Protein AF-A0A354J1Q7-F1 (afdb_monomer)

Radius of gyration: 13.17 Å; Cα contacts (8 Å, |Δi|>4): 38; chains: 1; bounding box: 27×28×33 Å

Mean predicted aligned error: 3.68 Å

Solvent-accessible surface area (backbone atoms only — not comparable to full-atom values): 3904 Å² total; per-residue (Å²): 140,79,82,89,64,94,74,95,77,79,88,82,56,91,97,60,85,86,87,84,90,84,83,77,75,96,68,62,47,84,42,78,52,61,52,93,47,66,76,45,30,78,65,70,39,54,45,82,42,81,40,78,132

Nearest PDB structures (foldseek):
  1hle-assembly1_B-2  TM=3.572E-01  e=7.804E+00  Equus caballus
  7b2t-assembly2_bb  TM=3.474E-01  e=8.936E+00  Ixodes scapularis
  2h4p-assembly1_B  TM=3.370E-01  e=8.936E+00  Gallus gallus

Sequence (53 aa):
DYETGPKDVVRAEPGQVTSIVMHFKEHTGDYVWHCHILEHEDNDMMRPLVVEK

Secondary structure (DSSP, 8-state):
--S-S--S-----TT----------S--EEEEEE-S-HHHHHTT-EEEEEE--

Foldseek 3Di:
DPPPDDDPDDDDDPPDDDDDDDDDDPDFAKDKDFDPPVVVRVVPRIDI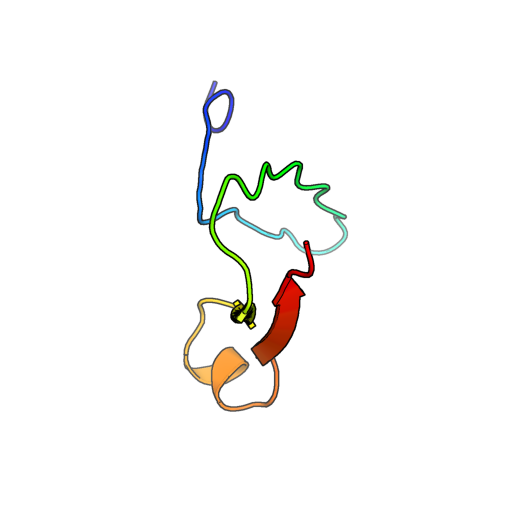DGGDD

Structure (mmCIF, N/CA/C/O backbone):
data_AF-A0A354J1Q7-F1
#
_entry.id   AF-A0A354J1Q7-F1
#
loop_
_atom_site.group_PDB
_atom_site.id
_atom_site.type_symbol
_atom_site.label_atom_id
_atom_site.label_alt_id
_atom_site.label_comp_id
_atom_site.label_asym_id
_atom_site.label_entity_id
_atom_site.label_seq_id
_atom_site.pdbx_PDB_ins_code
_atom_site.Cartn_x
_atom_site.Cartn_y
_atom_site.Cartn_z
_atom_site.occupancy
_atom_site.B_iso_or_equiv
_atom_site.auth_seq_id
_atom_site.auth_comp_id
_atom_site.auth_asym_id
_atom_site.auth_atom_id
_atom_site.pdbx_PDB_model_num
ATOM 1 N N . ASP A 1 1 ? -14.647 17.811 2.250 1.00 60.53 1 ASP A N 1
ATOM 2 C CA . ASP A 1 1 ? -14.214 16.606 1.521 1.00 60.53 1 ASP A CA 1
ATOM 3 C C . ASP A 1 1 ? -12.786 16.248 1.876 1.00 60.53 1 ASP A C 1
ATOM 5 O O . ASP A 1 1 ? -11.904 17.085 1.730 1.00 60.53 1 ASP A O 1
ATOM 9 N N . TYR A 1 2 ? -12.577 15.040 2.391 1.00 80.19 2 TYR A N 1
ATOM 10 C CA . TYR A 1 2 ? -11.261 14.427 2.574 1.00 80.19 2 TYR A CA 1
ATOM 11 C C . TYR A 1 2 ? -11.160 13.248 1.592 1.00 80.19 2 TYR A C 1
ATOM 13 O O . TYR A 1 2 ? -12.183 12.703 1.198 1.00 80.19 2 TYR A O 1
ATOM 21 N N . GLU A 1 3 ? -9.950 12.890 1.154 1.00 84.38 3 GLU A N 1
ATOM 22 C CA . GLU A 1 3 ? -9.696 11.727 0.269 1.00 84.38 3 GLU A CA 1
ATOM 23 C C . GLU A 1 3 ? -10.154 11.843 -1.193 1.00 84.38 3 GLU A C 1
ATOM 25 O O . GLU A 1 3 ? -10.217 10.853 -1.911 1.00 84.38 3 GLU A O 1
ATOM 30 N N . THR A 1 4 ? -10.375 13.064 -1.683 1.00 88.31 4 THR A N 1
ATOM 31 C CA . THR A 1 4 ? -10.631 13.335 -3.111 1.00 88.31 4 THR A CA 1
ATOM 32 C C . THR A 1 4 ? -9.362 13.411 -3.965 1.00 88.31 4 THR A C 1
ATOM 34 O O . THR A 1 4 ? -9.446 13.442 -5.192 1.00 88.31 4 THR A O 1
ATOM 37 N N . GLY A 1 5 ? -8.188 13.468 -3.330 1.00 90.81 5 GLY A N 1
ATOM 38 C CA . GLY A 1 5 ? -6.885 13.484 -3.991 1.00 90.81 5 GLY A CA 1
ATOM 39 C C . GLY A 1 5 ? -6.159 12.134 -3.917 1.00 90.81 5 GLY A C 1
ATOM 40 O O . GLY A 1 5 ? -6.583 11.249 -3.175 1.00 90.81 5 GLY A O 1
ATOM 41 N N . PRO A 1 6 ? -5.043 11.977 -4.649 1.00 93.19 6 PRO A N 1
ATOM 42 C CA . PRO A 1 6 ? -4.211 10.778 -4.588 1.00 93.19 6 PRO A CA 1
ATOM 43 C C . PRO A 1 6 ? -3.635 10.560 -3.185 1.00 93.19 6 PRO A C 1
ATOM 45 O O . PRO A 1 6 ? -3.156 11.507 -2.558 1.00 93.19 6 PRO A O 1
ATOM 48 N N . LYS A 1 7 ? -3.659 9.312 -2.713 1.00 93.00 7 LYS A N 1
ATOM 49 C CA . LYS A 1 7 ? -3.109 8.895 -1.417 1.00 93.00 7 LYS A CA 1
ATOM 50 C C . LYS A 1 7 ? -2.439 7.534 -1.552 1.00 93.00 7 LYS A C 1
ATOM 52 O O . LYS A 1 7 ? -2.812 6.737 -2.408 1.00 93.00 7 LYS A O 1
ATOM 57 N N . ASP A 1 8 ? -1.479 7.294 -0.679 1.00 93.31 8 ASP A N 1
ATOM 58 C CA . ASP A 1 8 ? -0.787 6.022 -0.478 1.00 93.31 8 ASP A CA 1
ATOM 59 C C . ASP A 1 8 ? -1.399 5.206 0.674 1.00 93.31 8 ASP A C 1
ATOM 61 O O . ASP A 1 8 ? -1.387 3.980 0.631 1.00 93.31 8 ASP A O 1
ATOM 65 N N . VAL A 1 9 ? -1.993 5.878 1.669 1.00 94.00 9 VAL A N 1
ATOM 66 C CA . VAL A 1 9 ? -2.666 5.254 2.815 1.00 94.00 9 VAL A CA 1
ATOM 67 C C . VAL A 1 9 ? -4.133 5.686 2.906 1.00 94.00 9 VAL A C 1
ATOM 69 O O . VAL A 1 9 ? -4.483 6.877 2.890 1.00 94.00 9 VAL A O 1
ATOM 72 N N . VAL A 1 10 ? -5.005 4.688 3.051 1.00 94.00 10 VAL A N 1
ATOM 73 C CA . VAL A 1 10 ? -6.461 4.841 3.179 1.00 94.00 10 VAL A CA 1
ATOM 74 C C . VAL A 1 10 ? -6.969 4.092 4.405 1.00 94.00 10 VAL A C 1
ATOM 76 O O . VAL A 1 10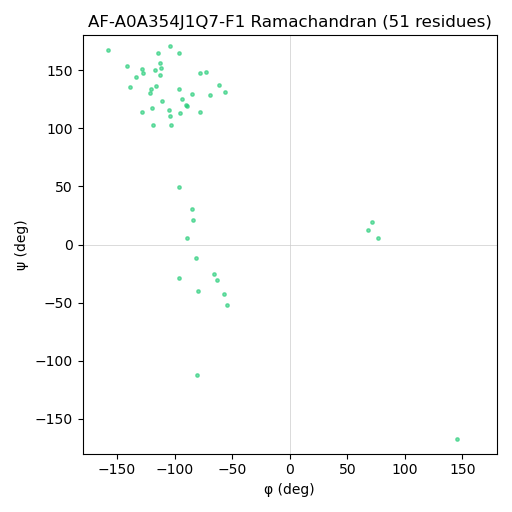 ? -6.389 3.088 4.819 1.00 94.00 10 VAL A O 1
ATOM 79 N N . ARG A 1 11 ? -8.065 4.574 4.997 1.00 93.56 11 ARG A N 1
ATOM 80 C CA . ARG A 1 11 ? -8.695 3.907 6.139 1.00 93.56 11 ARG A CA 1
ATOM 81 C C . ARG A 1 11 ? -9.655 2.823 5.639 1.00 93.56 11 ARG A C 1
ATOM 83 O O . ARG A 1 11 ? -10.486 3.085 4.775 1.00 93.56 11 ARG A O 1
ATOM 90 N N . ALA A 1 12 ? -9.535 1.612 6.177 1.00 92.88 12 ALA A N 1
ATOM 91 C CA . ALA A 1 12 ? -10.442 0.501 5.895 1.00 92.88 12 ALA A CA 1
ATOM 92 C C . ALA A 1 12 ? -11.403 0.322 7.079 1.00 92.88 12 ALA A C 1
ATOM 94 O O . ALA A 1 12 ? -11.012 -0.183 8.130 1.00 92.88 12 ALA A O 1
ATOM 95 N N . GLU A 1 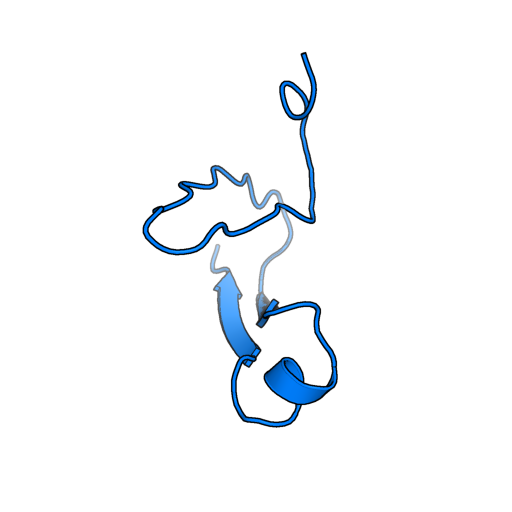13 ? -12.641 0.790 6.925 1.00 93.81 13 GLU A N 1
ATOM 96 C CA . GLU A 1 13 ? -13.652 0.719 7.984 1.00 93.81 13 GL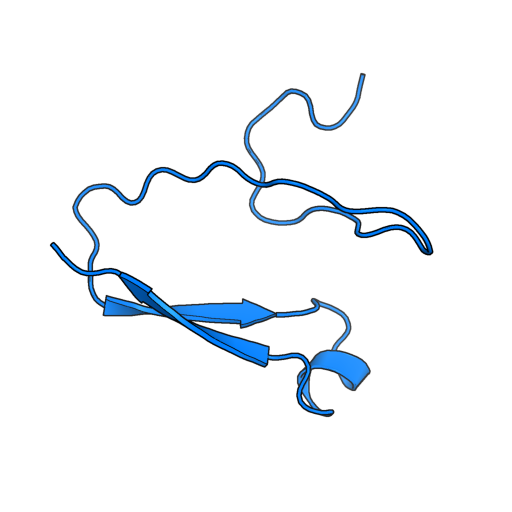U A CA 1
ATOM 97 C C . GLU A 1 13 ? -14.275 -0.679 8.112 1.00 93.81 13 GLU A C 1
ATOM 99 O O . GLU A 1 13 ? -14.475 -1.365 7.103 1.00 93.81 13 GLU A O 1
ATOM 104 N N . PRO A 1 14 ? -14.666 -1.100 9.329 1.00 94.62 14 PRO A N 1
ATOM 105 C CA . PRO A 1 14 ? -15.377 -2.356 9.531 1.00 94.62 14 PRO A CA 1
ATOM 106 C C . PRO A 1 14 ? -16.665 -2.443 8.697 1.00 94.62 14 PRO A C 1
ATOM 108 O O . PRO A 1 14 ? -17.497 -1.537 8.707 1.00 94.62 14 PRO A O 1
ATOM 111 N N . GLY A 1 15 ? -16.853 -3.565 7.996 1.00 96.88 15 GLY A N 1
ATOM 112 C CA . GLY A 1 15 ? -18.044 -3.820 7.177 1.00 96.88 15 GLY A CA 1
ATOM 113 C C . GLY A 1 15 ? -18.080 -3.077 5.836 1.00 96.88 15 GLY A C 1
ATOM 114 O O . GLY A 1 15 ? -19.084 -3.165 5.131 1.00 96.88 15 GLY A O 1
ATOM 115 N N . GLN A 1 16 ? -17.007 -2.370 5.469 1.00 96.06 16 GLN A N 1
ATOM 116 C CA . GLN A 1 16 ? -16.879 -1.677 4.189 1.00 96.06 16 GLN A CA 1
ATOM 117 C C . GLN A 1 16 ? -15.804 -2.318 3.309 1.00 96.06 16 GLN A C 1
ATOM 119 O O . GLN A 1 16 ? -14.882 -2.974 3.790 1.00 96.06 16 GLN A O 1
ATOM 124 N N . VAL A 1 17 ? -15.926 -2.110 1.997 1.00 93.94 17 VAL A N 1
ATOM 125 C CA . VAL A 1 17 ? -14.922 -2.513 1.009 1.00 93.94 17 VAL A CA 1
ATOM 126 C C . VAL A 1 17 ? -14.439 -1.265 0.283 1.00 93.94 17 VAL A C 1
ATOM 128 O O . VAL A 1 17 ? -15.216 -0.600 -0.401 1.00 93.94 17 VAL A O 1
ATOM 131 N N . THR A 1 18 ? -13.151 -0.963 0.417 1.00 92.31 18 THR A N 1
ATOM 132 C CA . THR A 1 18 ? -12.506 0.174 -0.248 1.00 92.31 18 THR A CA 1
ATOM 133 C C . THR A 1 18 ? -11.883 -0.289 -1.563 1.00 92.31 18 THR A C 1
ATOM 135 O O . THR A 1 18 ? -11.073 -1.212 -1.576 1.00 92.31 18 THR A O 1
ATOM 138 N N . SER A 1 19 ? -12.245 0.353 -2.676 1.00 93.19 19 SER A N 1
ATOM 139 C 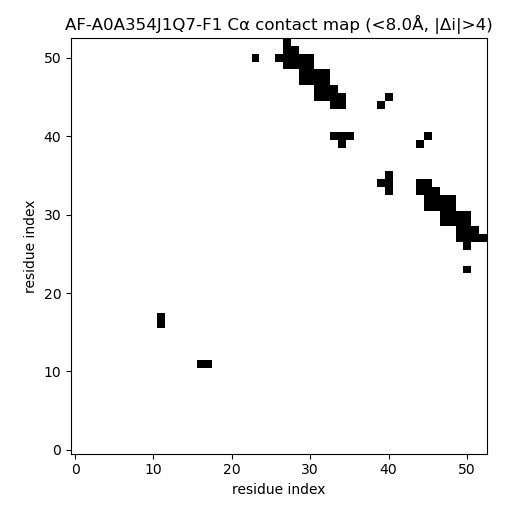CA . SER A 1 19 ? -11.606 0.129 -3.981 1.00 93.19 19 SER A CA 1
ATOM 140 C C . SER A 1 19 ? -10.527 1.181 -4.224 1.00 93.19 19 SER A C 1
ATOM 142 O O . SER A 1 19 ? -10.769 2.366 -4.007 1.00 93.19 19 SER A O 1
ATOM 144 N N . ILE A 1 20 ? -9.350 0.757 -4.686 1.00 92.19 20 ILE A N 1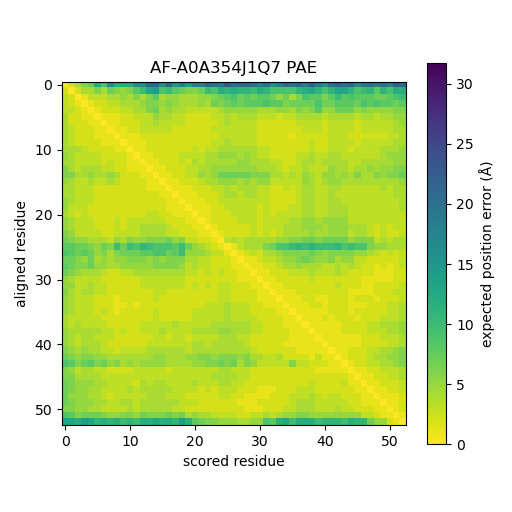
ATOM 145 C CA . ILE A 1 20 ? -8.187 1.627 -4.899 1.00 92.19 20 ILE A CA 1
ATOM 146 C C . ILE A 1 20 ? -7.793 1.563 -6.376 1.00 92.19 20 ILE A C 1
ATOM 148 O O . ILE A 1 20 ? -7.710 0.479 -6.951 1.00 92.19 20 ILE A O 1
ATOM 152 N N . VAL A 1 21 ? -7.536 2.721 -6.985 1.00 93.19 21 VAL A N 1
ATOM 153 C CA . VAL A 1 21 ? -7.003 2.828 -8.350 1.00 93.19 21 VAL A CA 1
ATOM 154 C C . VAL A 1 21 ? -5.575 3.356 -8.268 1.00 93.19 21 VAL A C 1
ATOM 156 O O . VAL A 1 21 ? -5.341 4.428 -7.715 1.00 93.19 21 VAL A O 1
ATOM 159 N N . MET A 1 22 ? -4.624 2.606 -8.823 1.00 92.00 22 MET A N 1
ATOM 160 C CA . MET A 1 22 ? -3.201 2.953 -8.840 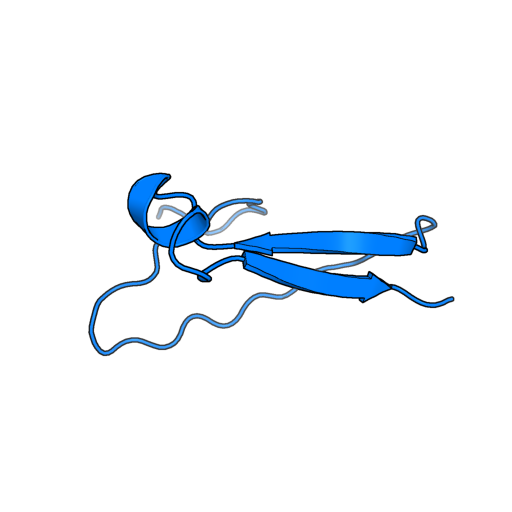1.00 92.00 22 MET A CA 1
ATOM 161 C C . MET A 1 22 ? -2.655 2.892 -10.268 1.00 92.00 22 MET A C 1
ATOM 163 O O . MET A 1 22 ? -3.091 2.069 -11.069 1.00 92.00 22 MET A O 1
ATOM 167 N N . HIS A 1 23 ? -1.687 3.756 -10.580 1.00 91.75 23 HIS A N 1
ATOM 168 C CA . HIS A 1 23 ? -0.953 3.738 -11.845 1.00 91.75 23 HIS A CA 1
ATOM 169 C C . HIS A 1 23 ? 0.531 3.503 -11.559 1.00 91.75 23 HIS A C 1
ATOM 171 O O . HIS A 1 23 ? 1.250 4.421 -11.158 1.00 91.75 23 HIS A O 1
ATOM 177 N N . PHE A 1 24 ? 0.981 2.270 -11.785 1.00 91.50 24 PHE A N 1
ATOM 178 C CA . PHE A 1 24 ? 2.397 1.917 -11.791 1.00 91.50 24 PHE A CA 1
ATOM 179 C C . PHE A 1 24 ? 2.998 2.361 -13.128 1.00 91.50 24 PHE 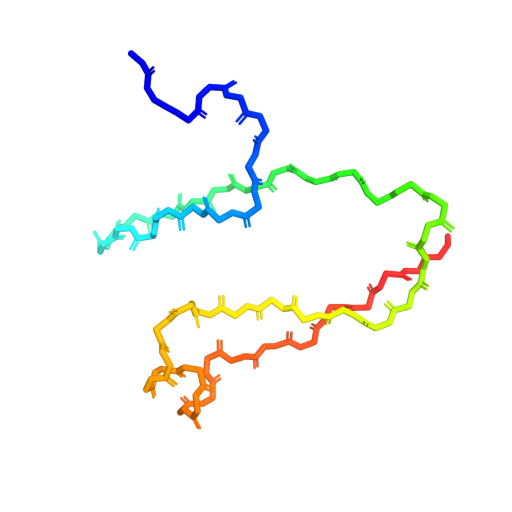A C 1
ATOM 181 O O . PHE A 1 24 ? 2.565 1.895 -14.175 1.00 91.50 24 PHE A O 1
ATOM 188 N N . LYS A 1 25 ? 3.917 3.336 -13.092 1.00 89.56 25 LYS A N 1
ATOM 189 C CA . LYS A 1 25 ? 4.524 3.925 -14.298 1.00 89.56 25 LYS A CA 1
ATOM 190 C C . LYS A 1 25 ? 5.651 3.033 -14.832 1.00 89.56 25 LYS A C 1
ATOM 192 O O . LYS A 1 25 ? 5.419 1.927 -15.286 1.00 89.56 25 LYS A O 1
ATOM 197 N N . GLU A 1 26 ? 6.892 3.501 -14.760 1.00 92.00 26 GLU A N 1
ATOM 198 C CA . GLU A 1 26 ? 8.062 2.809 -15.314 1.00 92.00 26 GLU A CA 1
ATOM 199 C C . GLU A 1 26 ? 8.707 1.836 -14.315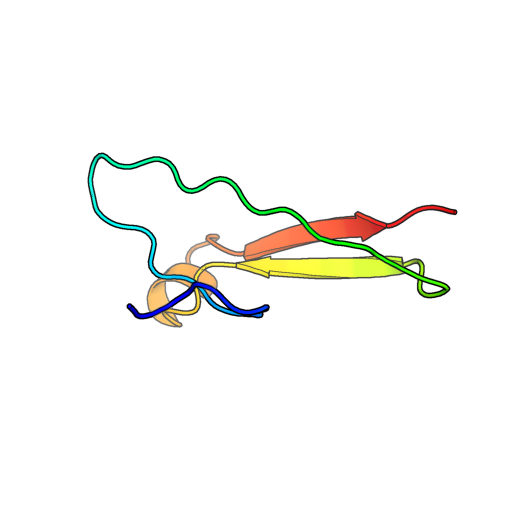 1.00 92.00 26 GLU A C 1
ATOM 201 O O . GLU A 1 26 ? 9.773 1.283 -14.578 1.00 92.00 26 GLU A O 1
ATOM 206 N N . HIS A 1 27 ? 8.089 1.651 -13.147 1.00 90.81 27 HIS A N 1
ATOM 207 C CA . HIS A 1 27 ? 8.650 0.868 -12.056 1.00 90.81 27 HIS A CA 1
ATOM 208 C C . HIS A 1 27 ? 7.952 -0.486 -11.955 1.00 90.81 27 HIS A C 1
ATOM 210 O O . HIS A 1 27 ? 6.758 -0.560 -11.671 1.00 90.81 27 HIS A O 1
ATOM 216 N N . THR A 1 28 ? 8.733 -1.535 -12.187 1.00 94.19 28 THR A N 1
ATOM 217 C CA . THR A 1 28 ? 8.342 -2.944 -12.092 1.00 94.19 28 THR A CA 1
ATOM 218 C C . THR A 1 28 ? 9.163 -3.622 -11.004 1.00 94.19 28 THR A C 1
ATOM 220 O O . THR A 1 28 ? 10.322 -3.254 -10.796 1.00 94.19 28 THR A O 1
ATOM 223 N N . GLY A 1 29 ? 8.606 -4.637 -10.356 1.00 94.75 29 GLY A N 1
ATOM 224 C CA . GLY A 1 29 ? 9.283 -5.390 -9.305 1.00 94.75 29 GLY A CA 1
ATOM 225 C C . GLY A 1 29 ? 8.335 -5.855 -8.209 1.00 94.75 29 GLY A C 1
ATOM 226 O O . GLY A 1 29 ? 7.113 -5.782 -8.351 1.00 94.75 29 GLY A O 1
ATOM 227 N N . ASP A 1 30 ? 8.933 -6.317 -7.114 1.00 95.88 30 ASP A N 1
ATOM 228 C CA . ASP A 1 30 ? 8.215 -6.792 -5.938 1.00 95.88 30 ASP A CA 1
ATOM 229 C C . ASP A 1 30 ? 7.955 -5.632 -4.974 1.00 95.88 30 ASP A C 1
ATOM 231 O O . ASP A 1 30 ? 8.878 -4.994 -4.463 1.00 95.88 30 ASP A O 1
ATOM 235 N N . TYR A 1 31 ? 6.680 -5.370 -4.721 1.00 94.88 31 TYR A N 1
ATOM 236 C CA . TYR A 1 31 ? 6.197 -4.364 -3.784 1.00 94.88 31 TYR A CA 1
ATOM 237 C C . TYR A 1 31 ? 5.476 -5.024 -2.614 1.00 94.88 31 TYR A C 1
ATOM 239 O O . TYR A 1 31 ? 5.077 -6.188 -2.673 1.00 94.88 31 TYR A O 1
ATOM 247 N N . VAL A 1 32 ? 5.270 -4.256 -1.548 1.00 94.94 32 VAL A N 1
ATOM 248 C CA . VAL A 1 32 ? 4.460 -4.669 -0.402 1.00 94.94 32 VAL A CA 1
ATOM 249 C C . VAL A 1 32 ? 3.204 -3.824 -0.318 1.00 94.94 32 VAL A C 1
ATOM 251 O O . VAL A 1 32 ? 3.207 -2.632 -0.623 1.00 94.94 32 VAL A O 1
ATOM 254 N N . TRP A 1 33 ? 2.129 -4.449 0.136 1.00 94.62 33 TRP A N 1
ATOM 255 C CA . TRP A 1 33 ? 0.944 -3.756 0.610 1.00 94.62 33 TRP A CA 1
ATOM 256 C C . TRP A 1 33 ? 0.458 -4.470 1.867 1.00 94.62 33 TRP A C 1
ATOM 258 O O . TRP A 1 33 ? 0.479 -5.702 1.953 1.00 94.62 33 TRP A O 1
ATOM 268 N N . HIS A 1 34 ? 0.102 -3.695 2.886 1.00 96.44 34 HIS A N 1
ATOM 269 C CA . HIS A 1 34 ? -0.177 -4.244 4.206 1.00 96.44 34 HIS A CA 1
ATOM 270 C C . HIS A 1 34 ? -1.055 -3.318 5.041 1.00 96.44 34 HIS A C 1
ATOM 272 O O . HIS A 1 34 ? -1.272 -2.150 4.708 1.00 96.44 34 HIS A O 1
ATOM 278 N N . CYS A 1 35 ? -1.570 -3.855 6.144 1.00 96.25 35 CYS A N 1
ATOM 279 C CA . CYS A 1 35 ? -2.156 -3.036 7.192 1.00 96.25 35 CYS A CA 1
ATOM 280 C C . CYS A 1 35 ? -1.044 -2.250 7.893 1.00 96.25 35 CYS A C 1
ATOM 282 O O . CYS A 1 35 ? -0.082 -2.843 8.361 1.00 96.25 35 CYS A O 1
ATOM 284 N N . HIS A 1 36 ? -1.196 -0.932 8.022 1.00 95.94 36 HIS A N 1
ATOM 285 C CA . HIS A 1 36 ? -0.199 -0.078 8.679 1.00 95.94 36 HIS A CA 1
ATOM 286 C C . HIS A 1 36 ? -0.351 -0.041 10.222 1.00 95.94 36 HIS A C 1
ATOM 288 O O . HIS A 1 36 ? 0.089 0.898 10.888 1.00 95.94 36 HIS A O 1
ATOM 294 N N . ILE A 1 37 ? -1.017 -1.050 10.793 1.00 95.94 37 ILE A N 1
ATOM 295 C CA . ILE A 1 37 ? -1.030 -1.343 12.230 1.00 95.94 37 ILE A CA 1
ATOM 296 C C . ILE A 1 37 ? 0.047 -2.404 12.438 1.00 95.94 37 ILE A C 1
ATOM 298 O O . ILE A 1 37 ? -0.107 -3.514 11.935 1.00 95.94 37 ILE A O 1
ATOM 302 N N . LEU A 1 38 ? 1.123 -2.058 13.146 1.00 95.00 38 LEU A N 1
ATOM 303 C CA . LEU A 1 38 ? 2.325 -2.894 13.252 1.00 95.00 38 LEU A CA 1
ATOM 304 C C . LEU A 1 38 ? 2.009 -4.291 13.791 1.00 95.00 38 LEU A C 1
ATOM 306 O O . LEU A 1 38 ? 2.448 -5.290 13.237 1.00 95.00 38 LEU A O 1
ATOM 310 N N . GLU A 1 39 ? 1.159 -4.380 14.814 1.00 97.06 39 GLU A N 1
ATOM 311 C CA . GLU A 1 39 ? 0.760 -5.668 15.373 1.00 97.06 39 GLU A CA 1
ATOM 312 C C . GLU A 1 39 ? 0.003 -6.527 14.356 1.00 97.06 39 GLU A C 1
ATOM 314 O O . GLU A 1 39 ? 0.068 -7.747 14.416 1.00 97.06 39 GLU A O 1
ATOM 319 N N . HIS A 1 40 ? -0.738 -5.928 13.426 1.00 96.25 40 HIS A N 1
ATOM 320 C CA . HIS A 1 40 ? -1.428 -6.675 12.378 1.00 96.25 40 HIS A CA 1
ATOM 321 C C . HIS A 1 40 ? -0.475 -7.067 11.247 1.00 96.25 40 HIS A C 1
ATOM 323 O O . HIS A 1 40 ? -0.566 -8.178 10.732 1.00 96.25 40 HIS A O 1
ATOM 329 N N . GLU A 1 41 ? 0.425 -6.161 10.868 1.00 95.19 41 GLU A N 1
ATOM 330 C CA . GLU A 1 41 ? 1.492 -6.401 9.895 1.00 95.19 41 GLU A CA 1
ATOM 331 C C . GLU A 1 41 ? 2.334 -7.621 10.286 1.00 95.19 41 GLU A C 1
ATOM 333 O O . GLU A 1 41 ? 2.454 -8.551 9.489 1.00 95.19 41 GLU A O 1
ATOM 338 N N . ASP A 1 42 ? 2.817 -7.648 11.532 1.00 93.94 42 ASP A N 1
ATOM 339 C CA . ASP A 1 42 ? 3.619 -8.743 12.087 1.00 93.94 42 ASP A CA 1
ATOM 340 C C . ASP A 1 42 ? 2.820 -10.053 12.215 1.00 93.94 42 ASP A C 1
ATOM 342 O O . ASP A 1 42 ? 3.391 -11.142 12.175 1.00 93.94 42 ASP A O 1
ATOM 346 N N . ASN A 1 43 ? 1.489 -9.961 12.336 1.00 94.81 43 ASN A N 1
ATOM 347 C CA . ASN A 1 43 ? 0.564 -11.098 12.368 1.00 94.81 43 ASN A CA 1
ATOM 348 C C . ASN A 1 43 ? -0.049 -11.383 10.978 1.00 94.81 43 ASN A C 1
ATOM 350 O O . ASN A 1 43 ? -1.264 -11.542 10.839 1.00 94.81 43 ASN A O 1
ATOM 354 N N . ASP A 1 44 ? 0.796 -11.463 9.947 1.00 91.44 44 ASP A N 1
ATOM 355 C CA . ASP A 1 44 ? 0.471 -11.899 8.577 1.00 91.44 44 ASP A CA 1
ATOM 356 C C . ASP A 1 44 ? -0.448 -10.975 7.742 1.00 91.44 44 ASP A C 1
ATOM 358 O O . ASP A 1 44 ? -0.894 -11.363 6.652 1.00 91.44 44 ASP A O 1
ATOM 362 N N . MET A 1 45 ? -0.713 -9.729 8.163 1.00 95.88 45 MET A N 1
ATOM 363 C CA . MET A 1 45 ? -1.436 -8.747 7.329 1.00 95.88 45 MET A CA 1
ATOM 364 C C . MET A 1 45 ? -0.532 -7.979 6.348 1.00 95.88 45 MET A C 1
ATOM 366 O O . MET A 1 45 ? -0.849 -6.844 5.982 1.00 95.88 45 MET A O 1
ATOM 370 N N . MET A 1 46 ? 0.551 -8.608 5.879 1.00 96.38 46 MET A N 1
ATOM 371 C CA . MET A 1 46 ? 1.411 -8.137 4.788 1.00 96.38 46 MET A CA 1
ATOM 372 C C . MET A 1 46 ? 1.359 -9.098 3.598 1.00 96.38 46 MET A C 1
ATOM 374 O O . MET A 1 46 ? 1.410 -10.318 3.759 1.00 96.38 46 MET A O 1
ATOM 378 N N . ARG A 1 47 ? 1.257 -8.560 2.376 1.00 94.88 47 ARG A N 1
ATOM 379 C CA . ARG A 1 47 ? 1.231 -9.357 1.143 1.00 94.88 47 ARG A CA 1
ATOM 380 C C . ARG A 1 47 ? 2.169 -8.783 0.075 1.00 94.88 47 ARG A C 1
ATOM 382 O O . ARG A 1 47 ? 2.276 -7.560 -0.044 1.00 94.88 47 ARG A O 1
ATOM 389 N N . PRO A 1 48 ? 2.818 -9.647 -0.730 1.00 95.94 48 PRO A N 1
ATOM 390 C CA . PRO A 1 48 ? 3.574 -9.198 -1.888 1.00 95.94 48 PRO A CA 1
ATOM 391 C C . PRO A 1 48 ? 2.625 -8.744 -3.005 1.00 95.94 48 PRO A C 1
ATOM 393 O O . PRO A 1 48 ? 1.527 -9.282 -3.173 1.00 95.94 48 PRO A O 1
ATOM 396 N N . LEU A 1 49 ? 3.072 -7.768 -3.784 1.00 94.56 49 LEU A N 1
ATOM 397 C CA . LEU A 1 49 ? 2.455 -7.305 -5.019 1.00 94.56 49 LEU A CA 1
ATOM 398 C C . LEU A 1 49 ? 3.529 -7.299 -6.106 1.00 94.56 49 LEU A C 1
ATOM 400 O O . LEU A 1 49 ? 4.470 -6.515 -6.038 1.00 94.56 49 LEU A O 1
ATOM 404 N N . VAL A 1 50 ? 3.377 -8.160 -7.108 1.00 95.50 50 VAL A N 1
ATOM 405 C CA . VAL A 1 50 ? 4.291 -8.206 -8.254 1.00 95.50 50 VAL A CA 1
ATOM 406 C C . VAL A 1 50 ? 3.762 -7.262 -9.326 1.00 95.50 50 VAL A C 1
ATOM 408 O O . VAL A 1 50 ? 2.639 -7.427 -9.804 1.00 95.50 50 VAL A O 1
ATOM 411 N N . VAL A 1 51 ? 4.559 -6.260 -9.686 1.00 95.06 51 VAL A N 1
ATOM 412 C CA . VAL A 1 51 ? 4.258 -5.335 -10.782 1.00 95.06 51 VAL A CA 1
ATOM 413 C C . VAL A 1 51 ? 5.121 -5.714 -11.972 1.00 95.06 51 VAL A C 1
ATOM 415 O O . VAL A 1 51 ? 6.341 -5.537 -11.955 1.00 95.06 51 VAL A O 1
ATOM 418 N N . GLU A 1 52 ? 4.470 -6.241 -13.000 1.00 90.44 52 GLU A N 1
ATOM 419 C CA . GLU A 1 52 ? 5.095 -6.653 -14.254 1.00 90.44 52 GLU A CA 1
ATOM 420 C C . GLU A 1 52 ? 4.981 -5.548 -15.316 1.00 90.44 52 GLU A C 1
ATOM 422 O O . GLU A 1 52 ? 4.240 -4.578 -15.147 1.00 90.44 52 GLU A O 1
ATOM 427 N N . LYS A 1 53 ? 5.770 -5.679 -16.386 1.00 82.38 53 LYS A N 1
ATOM 428 C CA . LYS A 1 53 ? 5.846 -4.708 -17.484 1.00 82.38 53 LYS A CA 1
ATOM 429 C C . LYS A 1 53 ? 4.730 -4.889 -18.509 1.00 82.38 53 LYS A C 1
ATOM 431 O O . LYS A 1 53 ? 4.425 -6.057 -18.833 1.00 82.38 53 LYS A O 1
#

pLDDT: mean 92.65, std 5.56, range [60.53, 97.06]